Protein AF-A0A9E2X2Q7-F1 (afdb_monomer_lite)

Foldseek 3Di:
DDDDDDDDPDPPPPPPPPPPDPQAPFDLDCVLQPDAADPPDDGQVRLQVVLQVFLCVVPVLWGWGQDPVRWTKIFDCQDPVVPPDDDSFKIKTAHLAQFAAKDWAQDPPPRFTKIKTFGHPVCQFRIFIDGDDDPPDPDPRTGRMTIGTGPPRVVSSVSSCSNSVRSPHDHDPPPPPPPD

pLDDT: mean 77.23, std 19.62, range [36.19, 96.88]

Radius of gyration: 22.17 Å; chains: 1; bounding box: 29×37×106 Å

Structure (mmCIF, N/CA/C/O backbone):
data_AF-A0A9E2X2Q7-F1
#
_entry.id   AF-A0A9E2X2Q7-F1
#
loop_
_atom_site.group_PDB
_atom_site.id
_atom_site.type_symbol
_atom_site.label_atom_id
_atom_site.label_alt_id
_atom_site.label_comp_id
_atom_site.label_asym_id
_atom_site.label_entity_id
_atom_site.label_seq_id
_atom_site.pdbx_PDB_ins_code
_atom_site.Cartn_x
_atom_site.Cartn_y
_atom_site.Cartn_z
_atom_site.occupancy
_atom_site.B_iso_or_equiv
_atom_site.auth_seq_id
_atom_site.auth_comp_id
_atom_site.auth_asym_id
_atom_site.auth_atom_id
_atom_site.pdbx_PDB_model_num
ATOM 1 N N . MET A 1 1 ? 0.014 9.200 -77.314 1.00 36.19 1 MET A N 1
ATOM 2 C CA . MET A 1 1 ? 1.125 8.467 -76.668 1.00 36.19 1 MET A CA 1
ATOM 3 C C . MET A 1 1 ? 1.738 9.337 -75.573 1.00 36.19 1 MET A C 1
ATOM 5 O O . MET A 1 1 ? 2.236 10.399 -75.892 1.00 36.19 1 MET A O 1
ATOM 9 N N . ARG A 1 2 ? 1.694 8.826 -74.333 1.00 39.97 2 ARG A N 1
ATOM 10 C CA . ARG A 1 2 ? 2.667 8.942 -73.221 1.00 39.97 2 ARG A CA 1
ATOM 11 C C . ARG A 1 2 ? 2.906 10.309 -72.536 1.00 39.97 2 ARG A C 1
ATOM 13 O O . ARG A 1 2 ? 3.509 11.184 -73.125 1.00 39.97 2 ARG A O 1
ATOM 20 N N . VAL A 1 3 ? 2.297 10.549 -71.363 1.00 40.16 3 VAL A N 1
ATOM 21 C CA . VAL A 1 3 ? 2.745 10.357 -69.942 1.00 40.16 3 VAL A CA 1
ATOM 22 C C . VAL A 1 3 ? 3.706 11.453 -69.413 1.00 40.16 3 VAL A C 1
ATOM 24 O O . VAL A 1 3 ? 4.733 11.688 -70.037 1.00 40.16 3 VAL A O 1
ATOM 27 N N . LYS A 1 4 ? 3.433 11.915 -68.168 1.00 37.41 4 LYS A N 1
ATOM 28 C CA . LYS A 1 4 ? 4.330 12.493 -67.120 1.00 37.41 4 LYS A CA 1
ATOM 29 C C . LYS A 1 4 ? 4.345 14.034 -67.063 1.00 37.41 4 LYS A C 1
ATOM 31 O O . LYS A 1 4 ? 4.493 14.664 -68.092 1.00 37.41 4 LYS A O 1
ATOM 36 N N . SER A 1 5 ? 4.207 14.735 -65.935 1.00 45.62 5 SER A N 1
ATOM 37 C CA . SER A 1 5 ? 4.204 14.360 -64.516 1.00 45.62 5 SER A CA 1
ATOM 38 C C . SER A 1 5 ? 3.501 15.446 -63.694 1.00 45.62 5 SER A C 1
ATOM 40 O O . SER A 1 5 ? 3.810 16.626 -63.830 1.00 45.62 5 SER A O 1
ATOM 42 N N . ALA A 1 6 ? 2.618 15.018 -62.794 1.00 49.50 6 ALA A N 1
ATOM 43 C CA . ALA A 1 6 ? 2.281 15.746 -61.581 1.00 49.50 6 ALA A CA 1
ATOM 44 C C . ALA A 1 6 ? 3.424 15.560 -60.570 1.00 49.50 6 ALA A C 1
ATOM 46 O O . ALA A 1 6 ? 3.910 14.441 -60.411 1.00 49.50 6 ALA A O 1
ATOM 47 N N . ILE A 1 7 ? 3.836 16.620 -59.875 1.00 49.41 7 ILE A N 1
ATOM 48 C CA . ILE A 1 7 ? 4.591 16.492 -58.624 1.00 49.41 7 ILE A CA 1
ATOM 49 C C . ILE A 1 7 ? 3.837 17.299 -57.575 1.00 49.41 7 ILE A C 1
ATOM 51 O O . ILE A 1 7 ? 3.900 18.523 -57.518 1.00 49.41 7 ILE A O 1
ATOM 55 N N . GLN A 1 8 ? 3.053 16.556 -56.802 1.00 44.66 8 GLN A N 1
ATOM 56 C CA .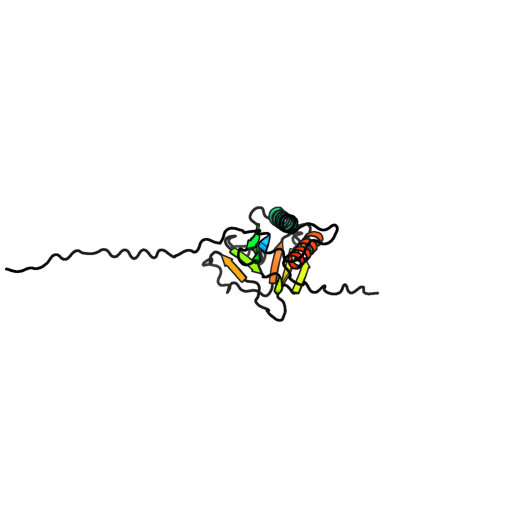 GLN A 1 8 ? 2.447 16.973 -55.551 1.00 44.66 8 GLN A CA 1
ATOM 57 C C . GLN A 1 8 ? 3.563 17.181 -54.522 1.00 44.66 8 GLN A C 1
ATOM 59 O O . GLN A 1 8 ? 4.357 16.274 -54.278 1.00 44.66 8 GLN A O 1
ATOM 64 N N . ALA A 1 9 ? 3.612 18.356 -53.900 1.00 48.62 9 ALA A N 1
ATOM 65 C CA . ALA A 1 9 ? 4.355 18.545 -52.663 1.00 48.62 9 ALA A CA 1
ATOM 66 C C . ALA A 1 9 ? 3.507 17.970 -51.519 1.00 48.62 9 ALA A C 1
ATOM 68 O O . ALA A 1 9 ? 2.550 18.592 -51.062 1.00 48.62 9 ALA A O 1
ATOM 69 N N . ILE A 1 10 ? 3.819 16.741 -51.108 1.00 49.56 10 ILE A N 1
ATOM 70 C CA . ILE A 1 10 ? 3.246 16.127 -49.910 1.00 49.56 10 ILE A CA 1
ATOM 71 C C . ILE A 1 10 ? 3.930 16.782 -48.709 1.00 49.56 10 ILE A C 1
ATOM 73 O O . ILE A 1 10 ? 5.103 16.534 -48.435 1.00 49.56 10 ILE A O 1
ATOM 77 N N . ALA A 1 11 ? 3.189 17.631 -48.000 1.00 43.66 11 ALA A N 1
ATOM 78 C CA . ALA A 1 11 ? 3.532 18.036 -46.648 1.00 43.66 11 ALA A CA 1
ATOM 79 C C . ALA A 1 11 ? 3.400 16.802 -45.742 1.00 43.66 11 ALA A C 1
ATOM 81 O O . ALA A 1 11 ? 2.301 16.423 -45.343 1.00 43.66 11 ALA A O 1
ATOM 82 N N . ALA A 1 12 ? 4.518 16.137 -45.457 1.00 49.94 12 ALA A N 1
ATOM 83 C CA . ALA A 1 12 ? 4.570 15.088 -44.450 1.00 49.94 12 ALA A CA 1
ATOM 84 C C . ALA A 1 12 ? 4.577 15.744 -43.062 1.00 49.94 12 ALA A C 1
ATOM 86 O O . ALA A 1 12 ? 5.629 16.023 -42.490 1.00 49.94 12 ALA A O 1
ATOM 87 N N . ALA A 1 13 ? 3.387 16.014 -42.528 1.00 46.69 13 ALA A N 1
ATOM 88 C CA . ALA A 1 13 ? 3.215 16.209 -41.098 1.00 46.69 13 ALA A CA 1
ATOM 89 C C . ALA A 1 13 ? 3.415 14.845 -40.423 1.00 46.69 13 ALA A C 1
ATOM 91 O O . ALA A 1 13 ? 2.510 14.013 -40.387 1.00 46.69 13 ALA A O 1
ATOM 92 N N . PHE A 1 14 ? 4.626 14.590 -39.926 1.00 48.38 14 PHE A N 1
ATOM 93 C CA . PHE A 1 14 ? 4.869 13.504 -38.983 1.00 48.38 14 PHE A CA 1
ATOM 94 C C . PHE A 1 14 ? 4.234 13.890 -37.646 1.00 48.38 14 PHE A C 1
ATOM 96 O O . PHE A 1 14 ? 4.870 14.469 -36.769 1.00 48.38 14 PHE A O 1
ATOM 103 N N . SER A 1 15 ? 2.945 13.598 -37.505 1.00 46.56 15 SER A N 1
ATOM 104 C CA . SER A 1 15 ? 2.291 13.553 -36.205 1.00 46.56 15 SER A CA 1
ATOM 105 C C . SER A 1 15 ? 2.855 12.350 -35.451 1.00 46.56 15 SER A C 1
ATOM 107 O O . SER A 1 15 ? 2.421 11.220 -35.651 1.00 46.56 15 SER A O 1
ATOM 109 N N . LEU A 1 16 ? 3.854 12.591 -34.600 1.00 46.28 16 LEU A N 1
ATOM 110 C CA . LEU A 1 16 ? 4.231 11.680 -33.523 1.00 46.28 16 LEU A CA 1
ATOM 111 C C . LEU A 1 16 ? 3.067 11.639 -32.527 1.00 46.28 16 LEU A C 1
ATOM 113 O O . LEU A 1 16 ? 3.074 12.317 -31.504 1.00 46.28 16 LEU A O 1
ATOM 117 N N . SER A 1 17 ? 2.028 10.874 -32.845 1.00 46.09 17 SER A N 1
ATOM 118 C CA . SER A 1 17 ? 1.085 10.401 -31.843 1.00 46.09 17 SER A CA 1
ATOM 119 C C . SER A 1 17 ? 1.858 9.443 -30.946 1.00 46.09 17 SER A C 1
ATOM 121 O O . SER A 1 17 ? 2.032 8.272 -31.277 1.00 46.09 17 SER A O 1
ATOM 123 N N . ALA A 1 18 ? 2.386 9.974 -29.843 1.00 53.19 18 ALA A N 1
ATOM 124 C CA . ALA A 1 18 ? 2.801 9.170 -28.712 1.00 53.19 18 ALA A CA 1
ATOM 125 C C . ALA A 1 18 ? 1.613 8.266 -28.365 1.00 53.19 18 ALA A C 1
ATOM 127 O O . ALA A 1 18 ? 0.557 8.755 -27.961 1.00 53.19 18 ALA A O 1
ATOM 128 N N . CYS A 1 19 ? 1.758 6.961 -28.609 1.00 45.81 19 CYS A N 1
ATOM 129 C CA . CYS A 1 19 ? 0.835 5.945 -28.125 1.00 45.81 19 CYS A CA 1
ATOM 130 C C . CYS A 1 19 ? 0.957 5.931 -26.607 1.00 45.81 19 CYS A C 1
ATOM 132 O O . CYS A 1 19 ? 1.726 5.178 -26.019 1.00 45.81 19 CYS A O 1
ATOM 134 N N . TYR A 1 20 ? 0.257 6.868 -25.997 1.00 50.59 20 TYR A N 1
ATOM 135 C CA . TYR A 1 20 ? 0.149 7.013 -24.576 1.00 50.59 20 TYR A CA 1
ATOM 136 C C . TYR A 1 20 ? -0.789 5.903 -24.106 1.00 50.59 20 TYR A C 1
ATOM 138 O O . TYR A 1 20 ? -1.989 5.948 -24.382 1.00 50.59 20 TYR A O 1
ATOM 146 N N . ALA A 1 21 ? -0.234 4.853 -23.498 1.00 49.72 21 ALA A N 1
ATOM 147 C CA . ALA A 1 21 ? -1.054 3.830 -22.871 1.00 49.72 21 ALA A CA 1
ATOM 148 C C . ALA A 1 21 ? -1.785 4.506 -21.700 1.00 49.72 21 ALA A C 1
ATOM 150 O O . ALA A 1 21 ? -1.111 5.016 -20.802 1.00 49.72 21 ALA A O 1
ATOM 151 N N . PRO A 1 22 ? -3.127 4.594 -21.719 1.00 51.34 22 PRO A N 1
ATOM 152 C CA . PRO A 1 22 ? -3.855 5.127 -20.580 1.00 51.34 22 PRO A CA 1
ATOM 153 C C . PRO A 1 22 ? -3.482 4.301 -19.350 1.00 51.34 22 PRO A C 1
ATOM 155 O O . PRO A 1 22 ? -3.415 3.072 -19.432 1.00 51.34 22 PRO A O 1
ATOM 158 N N . THR A 1 23 ? -3.217 4.976 -18.230 1.00 56.72 23 THR A N 1
ATOM 159 C CA . THR A 1 23 ? -3.052 4.305 -16.942 1.00 56.72 23 THR A CA 1
ATOM 160 C C . THR A 1 23 ? -4.256 3.386 -16.742 1.00 56.72 23 THR A C 1
ATOM 162 O O . THR A 1 23 ? -5.395 3.847 -16.899 1.00 56.72 23 THR A O 1
ATOM 165 N N . PRO A 1 24 ? -4.038 2.081 -16.497 1.00 55.56 24 PRO A N 1
ATOM 166 C CA . PRO A 1 24 ? -5.145 1.159 -16.343 1.00 55.56 24 PRO A CA 1
ATOM 167 C C . PRO A 1 24 ? -6.076 1.671 -15.239 1.00 55.56 24 PRO A C 1
ATOM 169 O O . PRO A 1 24 ? -5.591 2.201 -14.235 1.00 55.56 24 PRO A O 1
ATOM 172 N N . PRO A 1 25 ? -7.404 1.567 -15.424 1.00 62.38 25 PRO A N 1
ATOM 173 C CA . PRO A 1 25 ? -8.334 1.969 -14.383 1.00 62.38 25 PRO A CA 1
ATOM 174 C C . PRO A 1 25 ? -8.023 1.179 -13.103 1.00 62.38 25 PRO A C 1
ATOM 176 O O . PRO A 1 25 ? -7.606 0.025 -13.208 1.00 62.38 25 PRO A O 1
ATOM 179 N N . PRO A 1 26 ? -8.227 1.760 -11.910 1.00 69.19 26 PRO A N 1
ATOM 180 C CA . PRO A 1 26 ? -8.191 1.004 -10.664 1.00 69.19 26 PRO A CA 1
ATOM 181 C C . PRO A 1 26 ? -9.093 -0.230 -10.775 1.00 69.19 26 PRO A C 1
ATOM 183 O O . PRO A 1 26 ? -10.249 -0.103 -11.192 1.00 69.19 26 PRO A O 1
ATOM 186 N N . ILE A 1 27 ? -8.576 -1.418 -10.447 1.00 73.69 27 ILE A N 1
ATOM 187 C CA . ILE A 1 27 ? -9.362 -2.655 -10.458 1.00 73.69 27 ILE A CA 1
ATOM 188 C C . ILE A 1 27 ? -9.213 -3.345 -9.103 1.00 73.69 27 ILE A C 1
ATOM 190 O O . ILE A 1 27 ? -8.455 -4.301 -8.960 1.00 73.69 27 ILE A O 1
ATOM 194 N N . ASP A 1 28 ? -10.026 -2.924 -8.134 1.00 88.62 28 ASP A N 1
ATOM 195 C CA . ASP A 1 28 ? -10.192 -3.606 -6.843 1.00 88.62 28 ASP A CA 1
ATOM 196 C C . ASP A 1 28 ? -10.959 -4.931 -7.028 1.00 88.62 28 ASP A C 1
ATOM 198 O O . ASP A 1 28 ? -12.081 -5.124 -6.558 1.00 88.62 28 ASP A O 1
ATOM 202 N N . SER A 1 29 ? -10.390 -5.841 -7.822 1.00 91.38 29 SER A N 1
ATOM 203 C CA . SER A 1 29 ? -11.029 -7.091 -8.217 1.00 91.38 29 SER A CA 1
ATOM 204 C C . SER A 1 29 ? -10.934 -8.120 -7.094 1.00 91.38 29 SER A C 1
ATOM 206 O O . SER A 1 29 ? -9.823 -8.482 -6.697 1.00 91.38 29 SER A O 1
ATOM 208 N N . PRO A 1 30 ? -12.056 -8.730 -6.672 1.00 92.38 30 PRO A N 1
ATOM 209 C CA . PRO A 1 30 ? -12.028 -9.829 -5.709 1.00 92.38 30 PRO A CA 1
ATOM 210 C C . PRO A 1 30 ? -11.291 -11.072 -6.242 1.00 92.38 30 PRO A C 1
ATOM 212 O O . PRO A 1 30 ? -10.990 -11.982 -5.480 1.00 92.38 30 PRO A O 1
ATOM 215 N N . ALA A 1 31 ? -10.934 -11.130 -7.533 1.00 93.44 31 ALA A N 1
ATOM 216 C CA . ALA A 1 31 ? -10.114 -12.212 -8.085 1.00 93.44 31 ALA A CA 1
ATOM 217 C C . ALA A 1 31 ? -8.701 -12.298 -7.462 1.00 93.44 31 ALA A C 1
ATOM 219 O O . ALA A 1 31 ? -8.036 -13.343 -7.555 1.00 93.44 31 ALA A O 1
ATOM 220 N N . PHE A 1 32 ? -8.231 -11.211 -6.841 1.00 94.81 32 PHE A N 1
ATOM 221 C CA . PHE A 1 32 ? -6.951 -11.162 -6.137 1.00 94.81 32 PHE A CA 1
ATOM 222 C C . PHE A 1 32 ? -7.044 -11.560 -4.664 1.00 94.81 32 PHE A C 1
ATOM 224 O O . PHE A 1 32 ? -6.004 -11.780 -4.050 1.00 94.81 32 PHE A O 1
ATOM 231 N N . GLU A 1 33 ? -8.245 -11.752 -4.116 1.00 95.75 33 GLU A N 1
ATOM 232 C CA . GLU A 1 33 ? -8.422 -12.352 -2.795 1.00 95.75 33 GLU A CA 1
ATOM 233 C C . GLU A 1 33 ? -8.064 -13.847 -2.866 1.00 95.75 33 GLU A C 1
ATOM 235 O O . GLU A 1 33 ? -8.727 -14.652 -3.524 1.00 95.75 33 GLU A O 1
ATOM 240 N N . LYS A 1 34 ? -6.951 -14.226 -2.234 1.00 96.56 34 LYS A N 1
ATOM 241 C CA . LYS A 1 34 ? -6.438 -15.606 -2.190 1.00 96.56 34 LYS A CA 1
ATOM 242 C C . LYS A 1 34 ? -6.719 -16.302 -0.867 1.00 96.56 34 LYS A C 1
ATOM 244 O O . LYS A 1 34 ? -6.641 -17.529 -0.804 1.00 96.56 34 LYS A O 1
ATOM 249 N N . ARG A 1 35 ? -7.002 -15.544 0.192 1.00 95.50 35 ARG A N 1
ATOM 250 C CA . ARG A 1 35 ? -7.276 -16.057 1.538 1.00 95.50 35 ARG A CA 1
ATOM 251 C C . ARG A 1 35 ? -8.520 -15.386 2.097 1.00 95.50 35 ARG A C 1
ATOM 253 O O . ARG A 1 35 ? -8.762 -14.221 1.818 1.00 95.50 35 ARG A O 1
ATOM 260 N N . ALA A 1 36 ? -9.278 -16.127 2.900 1.00 93.75 36 ALA A N 1
ATOM 261 C CA . ALA A 1 36 ? -10.420 -15.578 3.619 1.00 93.75 36 ALA A CA 1
ATOM 262 C C . ALA A 1 36 ? -9.956 -14.677 4.771 1.00 93.75 36 ALA A C 1
ATOM 264 O O . ALA A 1 36 ? -8.926 -14.948 5.392 1.00 93.75 36 ALA A O 1
ATOM 265 N N . ALA A 1 37 ? -10.747 -13.656 5.096 1.00 94.56 37 ALA A N 1
ATOM 266 C CA . ALA A 1 37 ? -10.505 -12.824 6.269 1.00 94.56 37 ALA A CA 1
ATOM 267 C C . ALA A 1 37 ? -10.522 -13.637 7.571 1.00 94.56 37 ALA A C 1
ATOM 269 O O . ALA A 1 37 ? -11.323 -14.560 7.749 1.00 94.56 37 ALA A O 1
ATOM 270 N N . LEU A 1 38 ? -9.637 -13.272 8.502 1.00 91.50 38 LEU A N 1
ATOM 271 C CA . LEU A 1 38 ? -9.628 -13.856 9.837 1.00 91.50 38 LEU A CA 1
ATOM 272 C C . LEU A 1 38 ? -10.854 -13.369 10.635 1.00 91.50 38 LEU A C 1
ATOM 274 O O . LEU A 1 38 ? -11.351 -12.264 10.397 1.00 91.50 38 LEU A O 1
ATOM 278 N N . PRO A 1 39 ? -11.353 -14.157 11.606 1.00 91.88 39 PRO A N 1
ATOM 279 C CA . PRO A 1 39 ? -12.487 -13.750 12.429 1.00 91.88 39 PRO A CA 1
ATOM 280 C C . PRO A 1 39 ? -12.267 -12.385 13.096 1.00 91.88 39 PRO A C 1
ATOM 282 O O . PRO A 1 39 ? -11.269 -12.175 13.781 1.00 91.88 39 PRO A O 1
ATOM 285 N N . GLY A 1 40 ? -13.221 -11.467 12.917 1.00 90.94 40 GLY A N 1
ATOM 286 C CA . GLY A 1 40 ? -13.166 -10.116 13.488 1.00 90.94 40 GLY A CA 1
ATOM 287 C C . GLY A 1 40 ? -12.339 -9.102 12.690 1.00 90.94 40 GLY A C 1
ATOM 288 O O . GLY A 1 40 ? -12.227 -7.961 13.132 1.00 90.94 40 GLY A O 1
ATOM 289 N N . GLN A 1 41 ? -11.787 -9.482 11.534 1.00 93.75 41 GLN A N 1
ATOM 290 C CA . GLN A 1 41 ? -11.099 -8.570 10.618 1.00 93.75 41 GLN A CA 1
ATOM 291 C C . GLN A 1 41 ? -11.974 -8.199 9.414 1.00 93.75 41 GLN A C 1
ATOM 293 O O . GLN A 1 41 ? -12.970 -8.860 9.115 1.00 93.75 41 GLN A O 1
ATOM 298 N N . LEU A 1 42 ? -11.601 -7.110 8.740 1.00 95.00 42 LEU A N 1
ATOM 299 C CA . LEU A 1 42 ? -12.266 -6.631 7.529 1.00 95.00 42 LEU A CA 1
ATOM 300 C C . LEU A 1 42 ? -12.094 -7.629 6.372 1.00 95.00 42 LEU A C 1
ATOM 302 O O . LEU A 1 42 ? -11.092 -8.340 6.298 1.00 95.00 42 LEU A O 1
ATOM 306 N N . GLY A 1 43 ? -13.062 -7.676 5.458 1.00 96.12 43 GLY A N 1
ATOM 307 C CA . GLY A 1 43 ? -12.921 -8.401 4.194 1.00 96.12 43 GLY A CA 1
ATOM 308 C C . GLY A 1 43 ? -11.969 -7.691 3.228 1.00 96.12 43 GLY A C 1
ATOM 309 O O . GLY A 1 43 ? -11.441 -6.616 3.522 1.00 96.12 43 GLY A O 1
ATOM 310 N N . TYR A 1 44 ? -11.723 -8.297 2.068 1.00 96.44 44 TYR A N 1
ATOM 311 C CA . TYR A 1 44 ? -10.797 -7.771 1.063 1.00 96.44 44 TYR A CA 1
ATOM 312 C C . TYR A 1 44 ? -11.168 -6.369 0.567 1.00 96.44 44 TYR A C 1
ATOM 314 O O . TYR A 1 44 ? -10.367 -5.441 0.693 1.00 96.44 44 TYR A O 1
ATOM 322 N N . LEU A 1 45 ? -12.395 -6.184 0.073 1.00 96.12 45 LEU A N 1
ATOM 323 C CA . LEU A 1 45 ? -12.837 -4.891 -0.458 1.00 96.12 45 LEU A CA 1
ATOM 324 C C . LEU A 1 45 ? -12.974 -3.834 0.643 1.00 96.12 45 LEU A C 1
ATOM 326 O O . LEU A 1 45 ? -12.655 -2.667 0.423 1.00 96.12 45 LEU A O 1
ATOM 330 N N . GLU A 1 46 ? -13.403 -4.232 1.842 1.00 96.62 46 GLU A N 1
ATOM 331 C CA . GLU A 1 46 ? -13.487 -3.334 2.992 1.00 96.62 46 GLU A CA 1
ATOM 332 C C . GLU A 1 46 ? -12.103 -2.864 3.444 1.00 96.62 46 GLU A C 1
ATOM 334 O O . GLU A 1 46 ? -11.944 -1.702 3.813 1.00 96.62 46 GLU A O 1
ATOM 339 N N . THR A 1 47 ? -11.096 -3.740 3.383 1.00 96.50 47 THR A N 1
ATOM 340 C CA . THR A 1 47 ? -9.710 -3.397 3.726 1.00 96.50 47 THR A CA 1
ATOM 341 C C . THR A 1 47 ? -9.114 -2.433 2.705 1.00 96.50 47 THR A C 1
ATOM 343 O O . THR A 1 47 ? -8.506 -1.440 3.099 1.00 96.50 47 THR A O 1
ATOM 346 N N . ILE A 1 48 ? -9.334 -2.668 1.405 1.00 96.19 48 ILE A N 1
ATOM 347 C CA . ILE A 1 48 ? -8.910 -1.733 0.350 1.00 96.19 48 ILE A CA 1
ATOM 348 C C . ILE A 1 48 ? -9.541 -0.363 0.572 1.00 96.19 48 ILE A C 1
ATOM 350 O O . ILE A 1 48 ? -8.836 0.644 0.591 1.00 96.19 48 ILE A O 1
ATOM 354 N N . LYS A 1 49 ? -10.858 -0.330 0.806 1.00 95.25 49 LYS A N 1
ATOM 355 C CA . LYS A 1 49 ? -11.575 0.914 1.076 1.00 95.25 49 LYS A CA 1
ATOM 356 C C . LYS A 1 49 ? -11.028 1.634 2.308 1.00 95.25 49 LYS A C 1
ATOM 358 O O . LYS A 1 49 ? -10.851 2.844 2.262 1.00 95.25 49 LYS A O 1
ATOM 363 N N . TYR A 1 50 ? -10.764 0.904 3.390 1.00 95.19 50 TYR A N 1
ATOM 364 C CA . TYR A 1 50 ? -10.203 1.472 4.612 1.00 95.19 50 TYR A CA 1
ATOM 365 C C . TYR A 1 50 ? -8.849 2.154 4.350 1.00 95.19 50 TYR A C 1
ATOM 367 O O . TYR A 1 50 ? -8.636 3.279 4.792 1.00 95.19 50 TYR A O 1
ATOM 375 N N . ILE A 1 51 ? -7.963 1.513 3.579 1.00 94.38 51 ILE A N 1
ATOM 376 C CA . ILE A 1 51 ? -6.651 2.077 3.224 1.00 94.38 51 ILE A CA 1
ATOM 377 C C . ILE A 1 51 ? -6.802 3.296 2.296 1.00 94.38 51 ILE A C 1
ATOM 379 O O . ILE A 1 51 ? -6.149 4.311 2.533 1.00 94.38 51 ILE A O 1
ATOM 383 N N . ASP A 1 52 ? -7.666 3.231 1.274 1.00 93.62 52 ASP A N 1
ATOM 384 C CA . ASP A 1 52 ? -7.924 4.362 0.362 1.00 93.62 52 ASP A CA 1
ATOM 385 C C . ASP A 1 52 ? -8.512 5.573 1.099 1.00 93.62 52 ASP A C 1
ATOM 387 O O . ASP A 1 52 ? -8.053 6.700 0.905 1.00 93.62 52 ASP A O 1
ATOM 391 N N . ASP A 1 53 ? -9.465 5.353 2.009 1.00 92.44 53 ASP A N 1
ATOM 392 C CA . ASP A 1 53 ? -10.017 6.413 2.857 1.00 92.44 53 ASP A CA 1
ATOM 393 C C . ASP A 1 53 ? -8.922 7.022 3.769 1.00 92.44 53 ASP A C 1
ATOM 395 O O . ASP A 1 53 ? -8.872 8.244 3.934 1.00 92.44 53 ASP A O 1
ATOM 399 N N . GLY A 1 54 ? -8.011 6.200 4.310 1.00 90.75 54 GLY A N 1
ATOM 400 C CA . GLY A 1 54 ? -6.907 6.633 5.177 1.00 90.75 54 GLY A CA 1
ATOM 401 C C . GLY A 1 54 ? -5.852 7.493 4.471 1.00 90.75 54 GLY A C 1
ATOM 402 O O . GLY A 1 54 ? -5.442 8.531 4.998 1.00 90.75 54 GLY A O 1
ATOM 403 N N . VAL A 1 55 ? -5.438 7.125 3.251 1.00 88.94 55 VAL A N 1
ATOM 404 C CA . VAL A 1 55 ? -4.496 7.953 2.465 1.00 88.94 55 VAL A CA 1
ATOM 405 C C . VAL A 1 55 ? -5.153 9.255 1.998 1.00 88.94 55 VAL A C 1
ATOM 407 O O . VAL A 1 55 ? -4.530 10.317 2.050 1.00 88.94 55 VAL A O 1
ATOM 410 N N . ARG A 1 56 ? -6.441 9.207 1.625 1.00 88.81 56 ARG A N 1
ATOM 411 C CA . ARG A 1 56 ? -7.214 10.388 1.203 1.00 88.81 56 ARG A CA 1
ATOM 412 C C . ARG A 1 56 ? -7.488 11.376 2.323 1.00 88.81 56 ARG A C 1
ATOM 414 O O . ARG A 1 56 ? -7.692 12.559 2.057 1.00 88.81 56 ARG A O 1
ATOM 421 N N . TYR A 1 57 ? -7.523 10.903 3.565 1.00 87.88 57 TYR A N 1
ATOM 422 C CA . TYR A 1 57 ? -7.705 11.770 4.720 1.00 87.88 57 TYR A CA 1
ATOM 423 C C . TYR A 1 57 ? -6.544 12.765 4.866 1.00 87.88 57 TYR A C 1
ATOM 425 O O . TYR A 1 57 ? -6.771 13.924 5.211 1.00 87.88 57 TYR A O 1
ATOM 433 N N . ILE A 1 58 ? -5.309 12.326 4.597 1.00 82.88 58 ILE A N 1
ATOM 434 C CA . ILE A 1 58 ? -4.130 13.202 4.629 1.00 82.88 58 ILE A CA 1
ATOM 435 C C . ILE A 1 58 ? -4.101 14.119 3.406 1.00 82.88 58 ILE A C 1
ATOM 437 O O . ILE A 1 58 ? -3.889 15.325 3.540 1.00 82.88 58 ILE A O 1
ATOM 441 N N . ASP A 1 59 ? -4.327 13.548 2.224 1.00 83.44 59 ASP A N 1
ATOM 442 C CA . ASP A 1 59 ? -4.323 14.265 0.954 1.00 83.44 59 ASP A CA 1
ATOM 443 C C . ASP A 1 59 ? -5.489 13.785 0.076 1.00 83.44 59 ASP A C 1
ATOM 445 O O . ASP A 1 59 ? -5.442 12.669 -0.439 1.00 83.44 59 ASP A O 1
ATOM 449 N N . PRO A 1 60 ? -6.511 14.621 -0.183 1.00 85.38 60 PRO A N 1
ATOM 450 C CA . PRO A 1 60 ? -7.658 14.243 -1.012 1.00 85.38 60 PRO A CA 1
ATOM 451 C C . PRO A 1 60 ? -7.314 13.821 -2.450 1.00 85.38 60 PRO A C 1
ATOM 453 O O . PRO A 1 60 ? -8.167 13.264 -3.144 1.00 85.38 60 PRO A O 1
ATOM 456 N N . SER A 1 61 ? -6.105 14.131 -2.929 1.00 83.12 61 SER A N 1
ATOM 457 C CA . SER A 1 61 ? -5.607 13.721 -4.243 1.00 83.12 61 SER A CA 1
ATOM 458 C C . SER A 1 61 ? -4.848 12.387 -4.231 1.00 83.12 61 SER A C 1
ATOM 460 O O . SER A 1 61 ? -4.668 11.787 -5.300 1.00 83.12 61 SER A O 1
ATOM 462 N N . ALA A 1 62 ? -4.461 11.899 -3.046 1.00 86.75 62 ALA A N 1
ATOM 463 C CA . ALA A 1 62 ? -3.878 10.580 -2.845 1.00 86.75 62 ALA A CA 1
ATOM 464 C C . ALA A 1 62 ? -4.910 9.475 -3.088 1.00 86.75 62 ALA A C 1
ATOM 466 O O . ALA A 1 62 ? -6.119 9.694 -3.004 1.00 86.75 62 ALA A O 1
ATOM 467 N N . GLN A 1 63 ? -4.433 8.288 -3.455 1.00 89.62 63 GLN A N 1
ATOM 468 C CA . GLN A 1 63 ? -5.288 7.144 -3.780 1.00 89.62 63 GLN A CA 1
ATOM 469 C C . GLN A 1 63 ? -4.582 5.838 -3.455 1.00 89.62 63 GLN A C 1
ATOM 471 O O . GLN A 1 63 ? -3.365 5.723 -3.620 1.00 89.62 63 GLN A O 1
ATOM 476 N N . PHE A 1 64 ? -5.370 4.844 -3.073 1.00 92.50 64 PHE A N 1
ATOM 477 C CA . PHE A 1 64 ? -4.951 3.458 -2.979 1.00 92.50 64 PHE A CA 1
ATOM 478 C C . PHE A 1 64 ? -5.894 2.570 -3.790 1.00 92.50 64 PHE A C 1
ATOM 480 O O . PHE A 1 64 ? -7.103 2.790 -3.792 1.00 92.50 64 PHE A O 1
ATOM 487 N N . PHE A 1 65 ? -5.343 1.573 -4.477 1.00 93.75 65 PHE A N 1
ATOM 488 C CA . PHE A 1 65 ? -6.118 0.545 -5.171 1.00 93.75 65 PHE A CA 1
ATOM 489 C C . PHE A 1 65 ? -5.263 -0.689 -5.459 1.00 93.75 65 PHE A C 1
ATOM 491 O O . PHE A 1 65 ? -4.029 -0.650 -5.377 1.00 93.75 65 PHE A O 1
ATOM 498 N N . VAL A 1 66 ? -5.925 -1.776 -5.856 1.00 94.31 66 VAL A N 1
ATOM 499 C CA . VAL A 1 66 ? -5.262 -2.949 -6.432 1.00 94.31 66 VAL A CA 1
ATOM 500 C C . VAL A 1 66 ? -5.273 -2.867 -7.962 1.00 94.31 66 VAL A C 1
ATOM 502 O O . VAL A 1 66 ? -6.292 -2.575 -8.587 1.00 94.31 66 VAL A O 1
ATOM 505 N N . SER A 1 67 ? -4.114 -3.060 -8.588 1.00 92.12 67 SER A N 1
ATOM 506 C CA . SER A 1 67 ? -3.954 -2.973 -10.041 1.00 92.12 67 SER A CA 1
ATOM 507 C C . SER A 1 67 ? -4.586 -4.177 -10.765 1.00 92.12 67 SER A C 1
ATOM 509 O O . SER A 1 67 ? -4.824 -5.220 -10.149 1.00 92.12 67 SER A O 1
ATOM 511 N N . PRO A 1 68 ? -4.802 -4.101 -12.094 1.00 89.56 68 PRO A N 1
ATOM 512 C CA . PRO A 1 68 ? -5.199 -5.260 -12.900 1.00 89.56 68 PRO A CA 1
ATOM 513 C C . PRO A 1 68 ? -4.233 -6.449 -12.836 1.00 89.56 68 PRO A C 1
ATOM 515 O O . PRO A 1 68 ? -4.623 -7.552 -13.212 1.00 89.56 68 PRO A O 1
ATOM 518 N N . ASP A 1 69 ? -2.994 -6.228 -12.397 1.00 90.12 69 ASP A N 1
ATOM 519 C CA . ASP A 1 69 ? -1.965 -7.258 -12.242 1.00 90.12 69 ASP A CA 1
ATOM 520 C C . ASP A 1 69 ? -1.907 -7.806 -10.802 1.00 90.12 69 ASP A C 1
ATOM 522 O O . ASP A 1 69 ? -1.130 -8.712 -10.498 1.00 90.12 69 ASP A O 1
ATOM 526 N N . GLY A 1 70 ? -2.769 -7.303 -9.910 1.00 92.06 70 GLY A N 1
ATOM 527 C CA . GLY A 1 70 ? -2.851 -7.731 -8.515 1.00 92.06 70 GLY A CA 1
ATOM 528 C C . GLY A 1 70 ? -1.806 -7.083 -7.612 1.00 92.06 70 GLY A C 1
ATOM 529 O O . GLY A 1 70 ? -1.456 -7.653 -6.579 1.00 92.06 70 GLY A O 1
ATOM 530 N N . GLU A 1 71 ? -1.292 -5.916 -7.991 1.00 94.69 71 GLU A N 1
ATOM 531 C CA . GLU A 1 71 ? -0.335 -5.157 -7.189 1.00 94.69 71 GLU A CA 1
ATOM 532 C C . GLU A 1 71 ? -1.028 -4.095 -6.349 1.00 94.69 71 GLU A C 1
ATOM 534 O O . GLU A 1 71 ? -2.054 -3.547 -6.739 1.00 94.69 71 GLU A O 1
ATOM 539 N N . MET A 1 72 ? -0.451 -3.785 -5.197 1.00 94.81 72 MET A N 1
ATOM 540 C CA . MET A 1 72 ? -0.912 -2.704 -4.336 1.00 94.81 72 MET A CA 1
ATOM 541 C C . MET A 1 72 ? -0.282 -1.399 -4.812 1.00 94.81 72 MET A C 1
ATOM 543 O O . MET A 1 72 ? 0.942 -1.266 -4.766 1.00 94.81 72 MET A O 1
ATOM 547 N N . CYS A 1 73 ? -1.101 -0.451 -5.263 1.00 92.44 73 CYS A N 1
ATOM 548 C CA . CYS A 1 73 ? -0.639 0.802 -5.846 1.00 92.44 73 CYS A CA 1
ATOM 549 C C . CYS A 1 73 ? -1.065 2.003 -5.005 1.00 92.44 73 CYS A C 1
ATOM 551 O O . CYS A 1 73 ? -2.235 2.162 -4.659 1.00 92.44 73 CYS A O 1
ATOM 553 N N . PHE A 1 74 ? -0.105 2.881 -4.730 1.00 90.69 74 PHE A N 1
ATOM 554 C CA . PHE A 1 74 ? -0.288 4.107 -3.967 1.00 90.69 74 PHE A CA 1
ATOM 555 C C . PHE A 1 74 ? 0.003 5.322 -4.842 1.00 90.69 74 PHE A C 1
ATOM 557 O O . PHE A 1 74 ? 1.013 5.379 -5.542 1.00 90.69 74 PHE A O 1
ATOM 564 N N . ARG A 1 75 ? -0.869 6.321 -4.766 1.00 85.06 75 ARG A N 1
ATOM 565 C CA . ARG A 1 75 ? -0.686 7.649 -5.349 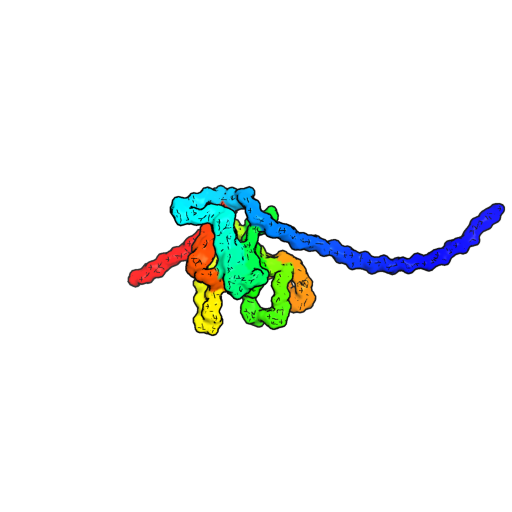1.00 85.06 75 ARG A CA 1
ATOM 566 C C . ARG A 1 75 ? -0.519 8.651 -4.219 1.00 85.06 75 ARG A C 1
ATOM 568 O O . ARG A 1 75 ? -1.365 8.681 -3.331 1.00 85.06 75 ARG A O 1
ATOM 575 N N . GLY A 1 76 ? 0.511 9.489 -4.266 1.00 70.75 76 GLY A N 1
ATOM 576 C CA . GLY A 1 76 ? 0.739 10.519 -3.249 1.00 70.75 76 GLY A CA 1
ATOM 577 C C . GLY A 1 76 ? 2.218 10.831 -3.047 1.00 70.75 76 GLY A C 1
ATOM 578 O O . GLY A 1 76 ? 3.067 10.333 -3.783 1.00 70.75 76 GLY A O 1
ATOM 579 N N . LEU A 1 77 ? 2.516 11.649 -2.036 1.00 61.97 77 LEU A N 1
ATOM 580 C CA . LEU A 1 77 ? 3.878 12.029 -1.655 1.00 61.97 77 LEU A CA 1
ATOM 581 C C . LEU A 1 77 ? 4.625 10.825 -1.067 1.00 61.97 77 LEU A C 1
ATOM 583 O O . LEU A 1 77 ? 4.531 10.555 0.131 1.00 61.97 77 LEU A O 1
ATOM 587 N N . VAL A 1 78 ? 5.382 10.115 -1.904 1.00 55.56 78 VAL A N 1
ATOM 588 C CA . VAL A 1 78 ? 6.213 8.981 -1.464 1.00 55.56 78 VAL A CA 1
ATOM 589 C C . VAL A 1 78 ? 7.535 9.461 -0.845 1.00 55.56 78 VAL A C 1
ATOM 591 O O . VAL A 1 78 ? 8.210 8.705 -0.147 1.00 55.56 78 VAL A O 1
ATOM 594 N N . ASN A 1 79 ? 7.896 10.745 -1.003 1.00 52.50 79 ASN A N 1
ATOM 595 C CA . ASN A 1 79 ? 9.055 11.333 -0.331 1.00 52.50 79 ASN A CA 1
ATOM 596 C C . ASN A 1 79 ? 8.944 12.860 -0.128 1.00 52.50 79 ASN A C 1
ATOM 598 O O . ASN A 1 79 ? 8.946 13.636 -1.082 1.00 52.50 79 ASN A O 1
ATOM 602 N N . ARG A 1 80 ? 8.945 13.326 1.133 1.00 47.62 80 ARG A N 1
ATOM 603 C CA . ARG A 1 80 ? 8.841 14.763 1.459 1.00 47.62 80 ARG A CA 1
ATOM 604 C C . ARG A 1 80 ? 10.071 15.599 1.058 1.00 47.62 80 ARG A C 1
ATOM 606 O O . ARG A 1 80 ? 10.003 16.825 1.078 1.00 47.62 80 ARG A O 1
ATOM 613 N N . GLN A 1 81 ? 11.197 14.973 0.709 1.00 45.75 81 GLN A N 1
ATOM 614 C CA . GLN A 1 81 ? 12.423 15.691 0.330 1.00 45.75 81 GLN A CA 1
ATOM 615 C C . GLN A 1 81 ? 12.430 16.179 -1.130 1.00 45.75 81 GLN A C 1
ATOM 617 O O . GLN A 1 81 ? 13.308 16.958 -1.488 1.00 45.75 81 GLN A O 1
ATOM 622 N N . LEU A 1 82 ? 11.459 15.769 -1.960 1.00 44.41 82 LEU A N 1
ATOM 623 C CA . LEU A 1 82 ? 11.384 16.105 -3.395 1.00 44.41 82 LEU A CA 1
ATOM 624 C C . LEU A 1 82 ? 10.126 16.921 -3.777 1.00 44.41 82 LEU A C 1
ATOM 626 O O . LEU A 1 82 ? 9.820 17.096 -4.954 1.00 44.41 82 LEU A O 1
ATOM 630 N N . VAL A 1 83 ? 9.410 17.451 -2.779 1.00 46.03 83 VAL A N 1
ATOM 631 C CA . VAL A 1 83 ? 8.021 17.961 -2.870 1.00 46.03 83 VAL A CA 1
ATOM 632 C C . VAL A 1 83 ? 7.821 19.152 -3.807 1.00 46.03 83 VAL A C 1
ATOM 634 O O . VAL A 1 83 ? 6.692 19.412 -4.207 1.00 46.03 83 VAL A O 1
ATOM 637 N N . GLU A 1 84 ? 8.862 19.884 -4.199 1.00 44.34 84 GLU A N 1
ATOM 638 C CA . GLU A 1 84 ? 8.644 21.085 -5.017 1.00 44.34 84 GLU A CA 1
ATOM 639 C C . GLU A 1 84 ? 8.202 20.783 -6.462 1.00 44.34 84 GLU A C 1
ATOM 641 O O . GLU A 1 84 ? 7.653 21.676 -7.106 1.00 44.34 84 GLU A O 1
ATOM 646 N N . PHE A 1 85 ? 8.356 19.545 -6.963 1.00 44.94 85 PHE A N 1
ATOM 647 C CA . PHE A 1 85 ? 8.041 19.220 -8.367 1.00 44.94 85 PHE A CA 1
ATOM 648 C C . PHE A 1 85 ? 7.399 17.847 -8.616 1.00 44.94 85 PHE A C 1
ATOM 650 O O . PHE A 1 85 ? 7.210 17.483 -9.774 1.00 44.94 85 PHE A O 1
ATOM 657 N N . GLU A 1 86 ? 7.045 17.073 -7.586 1.00 49.88 86 GLU A N 1
ATOM 658 C CA . GLU A 1 86 ? 6.442 15.752 -7.806 1.00 49.88 86 GLU A CA 1
ATOM 659 C C . GLU A 1 86 ? 4.966 15.914 -8.210 1.00 49.88 86 GLU A C 1
ATOM 661 O O . GLU A 1 86 ? 4.091 16.213 -7.393 1.00 49.88 86 GLU A O 1
ATOM 666 N N . THR A 1 87 ? 4.666 15.770 -9.503 1.00 52.91 87 THR A N 1
ATOM 667 C CA . THR A 1 87 ? 3.275 15.709 -9.951 1.00 52.91 87 THR A CA 1
ATOM 668 C C . THR A 1 87 ? 2.647 14.395 -9.482 1.00 52.91 87 THR A C 1
ATOM 670 O O . THR A 1 87 ? 3.208 13.319 -9.682 1.00 52.91 87 THR A O 1
ATOM 673 N N . TYR A 1 88 ? 1.425 14.457 -8.934 1.00 62.44 88 TYR A N 1
ATOM 674 C CA . TYR A 1 88 ? 0.587 13.296 -8.577 1.00 62.44 88 TYR A CA 1
ATOM 675 C C . TYR A 1 88 ? 0.166 12.451 -9.800 1.00 62.44 88 TYR A C 1
ATOM 677 O O . TYR A 1 88 ? -0.937 11.917 -9.838 1.00 62.44 88 TYR A O 1
ATOM 685 N N . SER A 1 89 ? 0.956 12.386 -10.865 1.00 64.06 89 SER A N 1
ATOM 686 C CA . SER A 1 89 ? 0.665 11.630 -12.084 1.00 64.06 89 SER A CA 1
ATOM 687 C C . SER A 1 89 ? 1.150 10.177 -12.013 1.00 64.06 89 SER A C 1
ATOM 689 O O . SER A 1 89 ? 0.836 9.385 -12.901 1.00 64.06 89 SER A O 1
ATOM 691 N N . ASN A 1 90 ? 1.883 9.835 -10.951 1.00 77.06 90 ASN A N 1
ATOM 692 C CA . ASN A 1 90 ? 2.541 8.554 -10.774 1.00 77.06 90 ASN A CA 1
ATOM 693 C C . ASN A 1 90 ? 1.968 7.756 -9.602 1.00 77.06 90 ASN A C 1
ATOM 695 O O . ASN A 1 90 ? 1.577 8.304 -8.570 1.00 77.06 90 ASN A O 1
ATOM 699 N N . PHE A 1 91 ? 1.965 6.443 -9.788 1.00 84.81 91 PHE A N 1
ATOM 700 C CA . PHE A 1 91 ? 1.602 5.435 -8.811 1.00 84.81 91 PHE A CA 1
ATOM 701 C C . PHE A 1 91 ? 2.844 4.627 -8.472 1.00 84.81 91 PHE A C 1
ATOM 703 O O . PHE A 1 91 ? 3.584 4.230 -9.368 1.00 84.81 91 PHE A O 1
ATOM 710 N N . TRP A 1 92 ? 3.065 4.364 -7.195 1.00 88.75 92 TRP A N 1
ATOM 711 C CA . TRP A 1 92 ? 4.056 3.402 -6.744 1.00 88.75 92 TRP A CA 1
ATOM 712 C C . TRP A 1 92 ? 3.352 2.093 -6.428 1.00 88.75 92 TRP A C 1
ATOM 714 O O . TRP A 1 92 ? 2.468 2.058 -5.573 1.00 88.75 92 TRP A O 1
ATOM 724 N N . CYS A 1 93 ? 3.730 1.039 -7.137 1.00 91.88 93 CYS A N 1
ATOM 725 C CA . CYS A 1 93 ? 3.113 -0.273 -7.066 1.00 91.88 93 CYS A CA 1
ATOM 726 C C . CYS A 1 93 ? 4.093 -1.300 -6.501 1.00 91.88 93 CYS A C 1
ATOM 728 O O . CYS A 1 93 ? 5.300 -1.240 -6.751 1.00 91.88 93 CYS A O 1
ATOM 730 N N . ILE A 1 94 ? 3.564 -2.230 -5.711 1.00 93.81 94 ILE A N 1
ATOM 731 C CA . ILE A 1 94 ? 4.308 -3.353 -5.145 1.00 93.81 94 ILE A CA 1
ATOM 732 C C . ILE A 1 94 ? 3.425 -4.599 -5.125 1.00 93.81 94 ILE A C 1
ATOM 734 O O . ILE A 1 94 ? 2.268 -4.569 -4.696 1.00 93.81 94 ILE A O 1
ATOM 738 N N . SER A 1 95 ? 3.977 -5.724 -5.567 1.00 95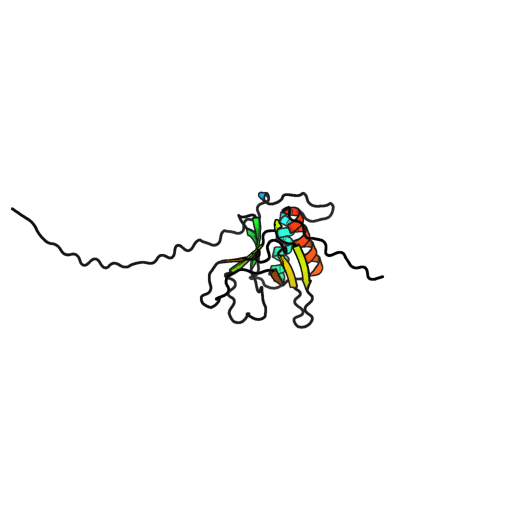.31 95 SER A N 1
ATOM 739 C CA . SER A 1 95 ? 3.293 -7.010 -5.475 1.00 95.31 95 SER A CA 1
ATOM 740 C C . SER A 1 95 ? 3.212 -7.483 -4.012 1.00 95.31 95 SER A C 1
ATOM 742 O O . SER A 1 95 ? 4.210 -7.438 -3.289 1.00 95.31 95 SER A O 1
ATOM 744 N N . PRO A 1 96 ? 2.058 -7.995 -3.540 1.00 94.50 96 PRO A N 1
ATOM 745 C CA . PRO A 1 96 ? 1.899 -8.453 -2.154 1.00 94.50 96 PRO A CA 1
ATOM 746 C C . PRO A 1 96 ? 2.825 -9.632 -1.808 1.00 94.50 96 PRO A C 1
ATOM 748 O O . PRO A 1 96 ? 3.155 -9.849 -0.645 1.00 94.50 96 PRO A O 1
ATOM 751 N N . TYR A 1 97 ? 3.273 -10.402 -2.804 1.00 94.56 97 TYR A N 1
ATOM 752 C CA . TYR A 1 97 ? 4.116 -11.586 -2.603 1.00 94.56 97 TYR A CA 1
ATOM 753 C C . TYR A 1 97 ? 5.572 -11.254 -2.267 1.00 94.56 97 TYR A C 1
ATOM 755 O O . TYR A 1 97 ? 6.293 -12.106 -1.750 1.00 94.56 97 TYR A O 1
ATOM 763 N N . VAL A 1 98 ? 5.997 -10.030 -2.571 1.00 94.25 98 VAL A N 1
ATOM 764 C CA . VAL A 1 98 ? 7.373 -9.550 -2.399 1.00 94.25 98 VAL A CA 1
ATOM 765 C C . VAL A 1 98 ? 7.485 -8.510 -1.285 1.00 94.25 98 VAL A C 1
ATOM 767 O O . VAL A 1 98 ? 8.572 -7.993 -1.045 1.00 94.25 98 VAL A O 1
ATOM 770 N N . VAL A 1 99 ? 6.398 -8.242 -0.554 1.00 94.31 99 VAL A N 1
ATOM 771 C CA . VAL A 1 99 ? 6.425 -7.429 0.669 1.00 94.31 99 VAL A CA 1
ATOM 772 C C . VAL A 1 99 ? 6.993 -8.263 1.814 1.00 94.31 99 VAL A C 1
ATOM 774 O O . VAL A 1 99 ? 6.427 -9.290 2.184 1.00 94.31 99 VAL A O 1
ATOM 777 N N . ALA A 1 100 ? 8.102 -7.817 2.402 1.00 93.50 100 ALA A N 1
ATOM 778 C CA . ALA A 1 100 ? 8.698 -8.487 3.555 1.00 93.50 100 ALA A CA 1
ATOM 779 C C . ALA A 1 100 ? 8.221 -7.934 4.895 1.00 93.50 100 ALA A C 1
ATOM 781 O O . ALA A 1 100 ? 8.035 -8.718 5.822 1.00 93.50 100 ALA A O 1
ATOM 782 N N . ASN A 1 101 ? 8.066 -6.615 5.002 1.00 92.62 101 ASN A N 1
ATOM 783 C CA . ASN A 1 101 ? 7.698 -5.935 6.241 1.00 92.62 101 ASN A CA 1
ATOM 784 C C . ASN A 1 101 ? 6.882 -4.670 5.938 1.00 92.62 101 ASN A C 1
ATOM 786 O O . ASN A 1 101 ? 7.055 -4.061 4.878 1.00 92.62 101 ASN A O 1
ATOM 790 N N . VAL A 1 102 ? 6.030 -4.276 6.879 1.00 92.81 102 VAL A N 1
ATOM 791 C CA . VAL A 1 102 ? 5.267 -3.031 6.863 1.00 92.81 102 VAL A CA 1
ATOM 792 C C . VAL A 1 102 ? 5.569 -2.290 8.166 1.00 92.81 102 VAL A C 1
ATOM 794 O O . VAL A 1 102 ? 5.136 -2.697 9.237 1.00 92.81 102 VAL A O 1
ATOM 797 N N . ASP A 1 103 ? 6.321 -1.197 8.095 1.00 91.50 103 ASP A N 1
ATOM 798 C CA . ASP A 1 103 ? 6.684 -0.405 9.269 1.00 91.50 103 ASP A CA 1
ATOM 799 C C . ASP A 1 103 ? 5.701 0.745 9.483 1.00 91.50 103 ASP A C 1
ATOM 801 O O . ASP A 1 103 ? 5.294 1.421 8.541 1.00 91.50 103 ASP A O 1
ATOM 805 N N . ALA A 1 104 ? 5.373 1.005 10.745 1.00 89.75 104 ALA A N 1
ATOM 806 C CA . ALA A 1 104 ? 4.682 2.212 11.182 1.00 89.75 104 ALA A CA 1
ATOM 807 C C . ALA A 1 104 ? 5.734 3.245 11.606 1.00 89.75 104 ALA A C 1
ATOM 809 O O . ALA A 1 104 ? 6.486 3.006 12.552 1.00 89.75 104 ALA A O 1
ATOM 810 N N . LEU A 1 105 ? 5.786 4.377 10.911 1.00 87.06 105 LEU A N 1
ATOM 811 C CA . LEU A 1 105 ? 6.747 5.448 11.142 1.00 87.06 105 LEU A CA 1
ATOM 812 C C . LEU A 1 105 ? 6.036 6.650 11.759 1.00 87.06 105 LEU A C 1
ATOM 814 O O . LEU A 1 105 ? 5.091 7.200 11.193 1.00 87.06 105 LEU A O 1
ATOM 818 N N . GLU A 1 106 ? 6.508 7.057 12.929 1.00 85.50 106 GLU A N 1
ATOM 819 C CA . GLU A 1 106 ? 6.044 8.265 13.599 1.00 85.50 106 GLU A CA 1
ATOM 820 C C . GLU A 1 106 ? 6.901 9.453 13.158 1.00 85.50 106 GLU A C 1
ATOM 822 O O . GLU A 1 106 ? 8.124 9.334 13.034 1.00 85.50 106 GLU A O 1
ATOM 827 N N . ASN A 1 107 ? 6.263 10.589 12.873 1.00 78.19 107 ASN A N 1
ATOM 828 C CA . ASN A 1 107 ? 6.962 11.794 12.440 1.00 78.19 107 ASN A CA 1
ATOM 829 C C . ASN A 1 107 ? 6.696 12.950 13.406 1.00 78.19 107 ASN A C 1
ATOM 831 O O . ASN A 1 107 ? 5.754 13.722 13.231 1.00 78.19 107 ASN A O 1
ATOM 835 N N . ASP A 1 108 ? 7.589 13.110 14.378 1.00 76.69 108 ASP A N 1
ATOM 836 C CA . ASP A 1 108 ? 7.481 14.135 15.425 1.00 76.69 108 ASP A CA 1
ATOM 837 C C . ASP A 1 108 ? 7.696 15.572 14.917 1.00 76.69 108 ASP A C 1
ATOM 839 O O . ASP A 1 108 ? 7.446 16.535 15.640 1.00 76.69 108 ASP A O 1
ATOM 843 N N . ILE A 1 109 ? 8.185 15.742 13.683 1.00 76.06 109 ILE A N 1
ATOM 844 C CA . ILE A 1 109 ? 8.449 17.063 13.094 1.00 76.06 109 ILE A CA 1
ATOM 845 C C . ILE A 1 109 ? 7.209 17.572 12.364 1.00 76.06 109 ILE A C 1
ATOM 847 O O . ILE A 1 109 ? 6.832 18.736 12.484 1.00 76.06 109 ILE A O 1
ATOM 851 N N . THR A 1 110 ? 6.605 16.709 11.548 1.00 73.62 110 THR A N 1
ATOM 852 C CA . THR A 1 110 ? 5.503 17.091 10.658 1.00 73.62 110 THR A CA 1
ATOM 853 C C . THR A 1 110 ? 4.138 16.701 11.213 1.00 73.62 110 THR A C 1
ATOM 855 O O . THR A 1 110 ? 3.131 17.189 10.706 1.00 73.62 110 THR A O 1
ATOM 858 N N . PHE A 1 111 ? 4.113 15.842 12.240 1.00 76.25 111 PHE A N 1
ATOM 859 C CA . PHE A 1 111 ? 2.930 15.203 12.825 1.00 76.25 111 PHE A CA 1
ATOM 860 C C . PHE A 1 111 ? 2.093 14.392 11.823 1.00 76.25 111 PHE A C 1
ATOM 862 O O . PHE A 1 111 ? 0.982 13.966 12.140 1.00 76.25 111 PHE A O 1
ATOM 869 N N . VAL A 1 112 ? 2.624 14.163 10.619 1.00 79.75 112 VAL A N 1
ATOM 870 C CA . VAL A 1 112 ? 2.039 13.287 9.607 1.00 79.75 112 VAL A CA 1
ATOM 871 C C . VAL A 1 112 ? 2.792 11.972 9.659 1.00 79.75 112 VAL A C 1
ATOM 873 O O . VAL A 1 112 ? 3.944 11.883 9.240 1.00 79.75 112 VAL A O 1
ATOM 876 N N . ASN A 1 113 ? 2.135 10.964 10.213 1.00 85.62 113 ASN A N 1
ATOM 877 C CA . ASN A 1 113 ? 2.706 9.635 10.319 1.00 85.62 113 ASN A CA 1
ATOM 878 C C . ASN A 1 113 ? 2.704 8.930 8.963 1.00 85.62 113 ASN A C 1
ATOM 880 O O . ASN A 1 113 ? 1.949 9.268 8.048 1.00 85.62 113 ASN A O 1
ATOM 884 N N . GLU A 1 114 ? 3.566 7.933 8.845 1.00 87.94 114 GLU A N 1
ATOM 885 C CA . GLU A 1 114 ? 3.810 7.230 7.598 1.00 87.94 114 GLU A CA 1
ATOM 886 C C . GLU A 1 114 ? 3.754 5.720 7.826 1.00 87.94 114 GLU A C 1
ATOM 888 O O . GLU A 1 114 ? 4.011 5.212 8.920 1.00 87.94 114 GLU A O 1
ATOM 893 N N . VAL A 1 115 ? 3.430 4.983 6.772 1.00 89.94 115 VAL A N 1
ATOM 894 C CA . VAL A 1 115 ? 3.614 3.539 6.702 1.00 89.94 115 VAL A CA 1
ATOM 895 C C . VAL A 1 115 ? 4.584 3.235 5.572 1.00 89.94 115 VAL A C 1
ATOM 897 O O . VAL A 1 115 ? 4.483 3.801 4.483 1.00 89.94 115 VAL A O 1
ATOM 900 N N . ARG A 1 116 ? 5.549 2.353 5.836 1.00 91.38 116 ARG A N 1
ATOM 901 C CA . ARG A 1 116 ? 6.563 1.943 4.864 1.00 91.38 116 ARG A CA 1
ATOM 902 C C . ARG A 1 116 ? 6.456 0.461 4.556 1.00 91.38 116 ARG A C 1
ATOM 904 O O . ARG A 1 116 ? 6.638 -0.363 5.442 1.00 91.38 116 ARG A O 1
ATOM 911 N N . LEU A 1 117 ? 6.243 0.125 3.291 1.00 93.44 117 LEU A N 1
ATOM 912 C CA . LEU A 1 117 ? 6.277 -1.244 2.792 1.00 93.44 117 LEU A CA 1
ATOM 913 C C . LEU A 1 117 ? 7.682 -1.532 2.268 1.00 93.44 117 LEU A C 1
ATOM 915 O O . LEU A 1 117 ? 8.162 -0.820 1.387 1.00 93.44 117 LEU A O 1
ATOM 919 N N . TRP A 1 118 ? 8.332 -2.569 2.786 1.00 93.62 118 TRP A N 1
ATOM 920 C CA . TRP A 1 118 ? 9.658 -2.995 2.343 1.00 93.62 118 TRP A CA 1
ATOM 921 C C . TRP A 1 118 ? 9.588 -4.168 1.379 1.00 93.62 118 TRP A C 1
ATOM 923 O O . TRP A 1 118 ? 8.907 -5.166 1.635 1.00 93.62 118 TRP A O 1
ATOM 933 N N . CYS A 1 119 ? 10.395 -4.086 0.327 1.00 92.94 119 CYS A N 1
ATOM 934 C CA . CYS A 1 119 ? 10.692 -5.219 -0.527 1.00 92.94 119 CYS A CA 1
ATOM 935 C C . CYS A 1 119 ? 11.432 -6.325 0.230 1.00 92.94 119 CYS A C 1
ATOM 937 O O . CYS A 1 119 ? 12.270 -6.076 1.104 1.00 92.94 119 CYS A O 1
ATOM 939 N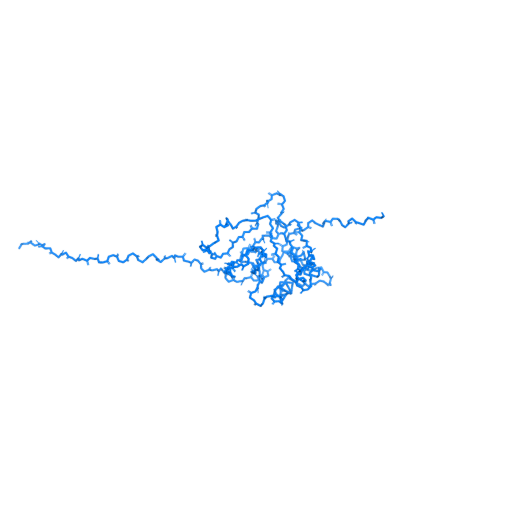 N . ALA A 1 120 ? 11.161 -7.570 -0.143 1.00 92.69 120 ALA A N 1
ATOM 940 C CA . ALA A 1 120 ? 11.901 -8.719 0.338 1.00 92.69 120 ALA A CA 1
ATOM 941 C C . ALA A 1 120 ? 13.351 -8.693 -0.144 1.00 92.69 120 ALA A C 1
ATOM 943 O O . ALA A 1 120 ? 13.648 -8.311 -1.268 1.00 92.69 120 ALA A O 1
ATOM 944 N N . HIS A 1 121 ? 14.276 -9.196 0.676 1.00 89.50 121 HIS A N 1
ATOM 945 C CA . HIS A 1 121 ? 15.689 -9.282 0.287 1.00 89.50 121 HIS A CA 1
ATOM 946 C C . HIS A 1 121 ? 15.940 -10.121 -0.975 1.00 89.50 121 HIS A C 1
ATOM 948 O O . HIS A 1 121 ? 16.942 -9.904 -1.649 1.00 89.50 121 HIS A O 1
ATOM 954 N N . ALA A 1 122 ? 15.055 -11.075 -1.285 1.00 91.44 122 ALA A N 1
ATOM 955 C CA . ALA A 1 122 ? 15.128 -11.865 -2.513 1.00 91.44 122 ALA A CA 1
ATOM 956 C C . ALA A 1 122 ? 14.760 -11.056 -3.772 1.00 91.44 122 ALA A C 1
ATOM 958 O O . ALA A 1 122 ? 15.142 -11.456 -4.867 1.00 91.44 122 ALA A O 1
ATOM 959 N N . ASP A 1 123 ? 14.053 -9.935 -3.607 1.00 91.06 123 ASP A N 1
ATOM 960 C CA . ASP A 1 123 ? 13.643 -9.022 -4.673 1.00 91.06 123 ASP A CA 1
ATOM 961 C C . ASP A 1 123 ? 13.762 -7.557 -4.197 1.00 91.06 123 ASP A C 1
ATOM 963 O O . ASP A 1 123 ? 12.770 -6.917 -3.858 1.00 91.06 123 ASP A O 1
ATOM 967 N N . PRO A 1 124 ? 14.987 -7.011 -4.080 1.00 88.31 124 PRO A N 1
ATOM 968 C CA . PRO A 1 124 ? 15.232 -5.726 -3.421 1.00 88.31 124 PRO A CA 1
ATOM 969 C C . PRO A 1 124 ? 14.787 -4.497 -4.230 1.00 88.31 124 PRO A C 1
ATOM 971 O O . PRO A 1 124 ? 14.910 -3.385 -3.724 1.00 88.31 124 PRO A O 1
ATOM 974 N N . GLN A 1 125 ? 14.323 -4.662 -5.470 1.00 90.62 125 GLN A N 1
ATOM 975 C CA . GLN A 1 125 ? 13.875 -3.577 -6.357 1.00 90.62 125 GLN A CA 1
ATOM 976 C C . GLN A 1 125 ? 12.450 -3.842 -6.861 1.00 90.62 125 GLN A C 1
ATOM 978 O O . GLN A 1 125 ? 12.143 -3.644 -8.033 1.00 90.62 125 GLN A O 1
ATOM 983 N N . CYS A 1 126 ? 11.599 -4.331 -5.962 1.00 91.00 126 CYS A N 1
ATOM 984 C CA . CYS A 1 126 ? 10.261 -4.809 -6.283 1.00 91.00 126 CYS A CA 1
ATOM 985 C C . CYS A 1 126 ? 9.206 -3.700 -6.413 1.00 91.00 126 CYS A C 1
ATOM 987 O O . CYS A 1 126 ? 8.189 -3.879 -7.085 1.00 91.00 126 CYS A O 1
ATOM 989 N N . ALA A 1 127 ? 9.423 -2.558 -5.755 1.00 91.19 127 ALA A N 1
ATOM 990 C CA . ALA A 1 127 ? 8.529 -1.421 -5.855 1.00 91.19 127 ALA A CA 1
ATOM 991 C C . ALA A 1 127 ? 8.871 -0.647 -7.119 1.00 91.19 127 ALA A C 1
ATOM 993 O O . ALA A 1 127 ? 10.043 -0.366 -7.379 1.00 91.19 127 ALA A O 1
ATOM 994 N N . HIS A 1 128 ? 7.862 -0.275 -7.892 1.00 88.94 128 HIS A N 1
ATOM 995 C CA . HIS A 1 128 ? 8.093 0.433 -9.138 1.00 88.94 128 HIS A CA 1
ATOM 996 C C . HIS A 1 128 ? 7.016 1.467 -9.421 1.00 88.94 128 HIS A C 1
ATOM 998 O O . HIS A 1 128 ? 5.913 1.432 -8.876 1.00 88.94 128 HIS A O 1
ATOM 1004 N N . ARG A 1 129 ? 7.372 2.424 -10.270 1.00 85.06 129 ARG A N 1
ATOM 1005 C CA . ARG A 1 129 ? 6.522 3.542 -10.642 1.00 85.06 129 ARG A CA 1
ATOM 1006 C C . ARG A 1 129 ? 5.761 3.221 -11.922 1.00 85.06 129 ARG A C 1
ATOM 1008 O O . ARG A 1 129 ? 6.363 2.887 -12.940 1.00 85.06 129 ARG A O 1
ATOM 1015 N N . VAL A 1 130 ? 4.450 3.403 -11.885 1.00 80.38 130 VAL A N 1
ATOM 1016 C CA . VAL A 1 130 ? 3.542 3.309 -13.028 1.00 80.38 130 VAL A CA 1
ATOM 1017 C C . VAL A 1 130 ? 2.888 4.672 -13.219 1.00 80.38 130 VAL A C 1
ATOM 1019 O O . VAL A 1 130 ? 2.364 5.247 -12.272 1.00 80.38 130 VAL A O 1
ATOM 1022 N N . GLY A 1 131 ? 2.908 5.213 -14.432 1.00 74.00 131 GLY A N 1
ATOM 1023 C CA . GLY A 1 131 ? 2.349 6.534 -14.712 1.00 74.00 131 GLY A CA 1
ATOM 1024 C C . GLY A 1 131 ? 3.208 7.319 -15.685 1.00 74.00 131 GLY A C 1
ATOM 1025 O O . GLY A 1 131 ? 3.996 6.746 -16.444 1.00 74.00 131 GLY A O 1
ATOM 1026 N N . ASN A 1 132 ? 3.031 8.636 -15.691 1.00 60.75 132 ASN A N 1
ATOM 1027 C CA . ASN A 1 132 ? 3.748 9.474 -16.634 1.00 60.75 132 ASN A CA 1
ATOM 1028 C C . ASN A 1 132 ? 5.173 9.741 -16.208 1.00 60.75 132 ASN A C 1
ATOM 1030 O O . ASN A 1 132 ? 5.381 10.263 -15.112 1.00 60.75 132 ASN A O 1
ATOM 1034 N N . PRO A 1 133 ? 6.150 9.512 -17.103 1.00 56.91 133 PRO A N 1
ATOM 1035 C CA . PRO A 1 133 ? 7.453 10.106 -16.906 1.00 56.91 133 PRO A CA 1
ATOM 1036 C C . PRO A 1 133 ? 7.266 11.626 -16.871 1.00 56.91 133 PRO A C 1
ATOM 1038 O O . PRO A 1 133 ? 6.891 12.243 -17.870 1.00 56.91 133 PRO A O 1
ATOM 1041 N N . ASP A 1 134 ? 7.479 12.217 -15.700 1.00 58.12 134 ASP A N 1
ATOM 1042 C CA . ASP A 1 134 ? 7.649 13.654 -15.588 1.00 58.12 134 ASP A CA 1
ATOM 1043 C C . ASP A 1 134 ? 9.039 13.972 -16.147 1.00 58.12 134 ASP A C 1
ATOM 1045 O O . ASP A 1 134 ? 10.019 13.308 -15.809 1.00 58.12 134 ASP A O 1
ATOM 1049 N N . TYR A 1 135 ? 9.144 14.958 -17.038 1.00 55.06 135 TYR A N 1
ATOM 1050 C CA . TYR A 1 135 ? 10.429 15.341 -17.634 1.00 55.06 135 TYR A CA 1
ATOM 1051 C C . TYR A 1 135 ? 11.424 15.845 -16.572 1.00 55.06 135 TYR A C 1
ATOM 1053 O O . TYR A 1 135 ? 12.634 15.852 -16.802 1.00 55.06 135 TYR A O 1
ATOM 1061 N N . LEU A 1 136 ? 10.917 16.254 -15.407 1.00 55.56 136 LEU A N 1
ATOM 1062 C CA . LEU A 1 136 ? 11.714 16.666 -14.255 1.00 55.56 136 LEU A CA 1
ATOM 1063 C C . LEU A 1 136 ? 12.147 15.493 -13.360 1.00 55.56 136 LEU A C 1
ATOM 1065 O O . LEU A 1 136 ? 13.028 15.667 -12.520 1.00 55.56 136 LEU A O 1
ATOM 1069 N N . ASP A 1 137 ? 11.578 14.303 -13.551 1.00 57.59 137 ASP A N 1
ATOM 1070 C CA . ASP A 1 137 ? 11.817 13.129 -12.719 1.00 57.59 137 ASP A CA 1
ATOM 1071 C C . ASP A 1 137 ? 12.680 12.097 -13.464 1.00 57.59 137 ASP A C 1
ATOM 1073 O O . ASP A 1 137 ? 12.209 11.259 -14.236 1.00 57.59 137 ASP A O 1
ATOM 1077 N N . THR A 1 138 ? 13.989 12.164 -13.215 1.00 56.03 138 THR A N 1
ATOM 1078 C CA . THR A 1 138 ? 14.999 11.258 -13.787 1.00 56.03 138 THR A CA 1
ATOM 1079 C C . THR A 1 138 ? 15.160 9.951 -13.006 1.00 56.03 138 THR A C 1
ATOM 1081 O O . THR A 1 138 ? 16.050 9.156 -13.323 1.00 56.03 138 THR A O 1
ATOM 1084 N N . SER A 1 139 ? 14.325 9.704 -11.988 1.00 62.53 139 SER A N 1
ATOM 1085 C CA . SER A 1 139 ? 14.381 8.466 -11.214 1.00 62.53 139 SER A CA 1
ATOM 1086 C C . SER A 1 139 ? 14.048 7.267 -12.109 1.00 62.53 139 SER A C 1
ATOM 1088 O O . SER A 1 139 ? 13.086 7.334 -12.883 1.00 62.53 139 SER A O 1
ATOM 1090 N N . PRO A 1 140 ? 14.781 6.141 -11.990 1.00 64.31 140 PRO A N 1
ATOM 1091 C CA . PRO A 1 140 ? 14.540 4.936 -12.785 1.00 64.31 140 PRO A CA 1
ATOM 1092 C C . PRO A 1 140 ? 13.176 4.279 -12.511 1.00 64.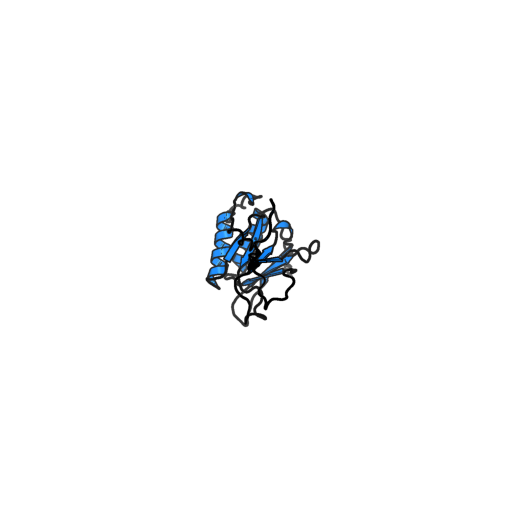31 140 PRO A C 1
ATOM 1094 O O . PRO A 1 140 ? 12.847 3.292 -13.160 1.00 64.31 140 PRO A O 1
ATOM 1097 N N . GLY A 1 141 ? 12.385 4.804 -11.566 1.00 76.62 141 GLY A N 1
ATOM 1098 C CA . GLY A 1 141 ? 11.050 4.295 -11.265 1.00 76.62 141 GLY A CA 1
ATOM 1099 C C . GLY A 1 141 ? 11.076 2.923 -10.598 1.00 76.62 141 GLY A C 1
ATOM 1100 O O . GLY A 1 141 ? 10.125 2.171 -10.753 1.00 76.62 141 GLY A O 1
ATOM 1101 N N . ILE A 1 142 ? 12.157 2.594 -9.882 1.00 85.00 142 ILE A N 1
ATOM 1102 C CA . ILE A 1 142 ? 12.307 1.377 -9.076 1.00 85.00 142 ILE A CA 1
ATOM 1103 C C . ILE A 1 142 ? 12.820 1.739 -7.682 1.00 85.00 142 ILE A C 1
ATOM 1105 O O . ILE A 1 142 ? 13.645 2.644 -7.533 1.00 85.00 142 ILE A O 1
ATOM 1109 N N . ALA A 1 143 ? 12.343 1.036 -6.662 1.00 86.06 143 ALA A N 1
ATOM 1110 C CA . ALA A 1 143 ? 12.666 1.280 -5.265 1.00 86.06 143 ALA A CA 1
ATOM 1111 C C . ALA A 1 143 ? 12.658 -0.021 -4.450 1.00 86.06 143 ALA A C 1
ATOM 1113 O O . ALA A 1 143 ? 12.083 -1.036 -4.838 1.00 86.06 143 ALA A O 1
ATOM 1114 N N . ASN A 1 144 ? 13.301 0.027 -3.284 1.00 90.00 144 ASN A N 1
ATOM 1115 C CA . ASN A 1 144 ? 13.288 -1.061 -2.302 1.00 90.00 144 ASN A CA 1
ATOM 1116 C C . ASN A 1 144 ? 12.159 -0.927 -1.269 1.00 90.00 144 ASN A C 1
ATOM 1118 O O . ASN A 1 144 ? 12.029 -1.771 -0.381 1.00 90.00 144 ASN A O 1
ATOM 1122 N N . SER A 1 145 ? 11.389 0.160 -1.335 1.00 89.75 145 SER A N 1
ATOM 1123 C CA . SER A 1 145 ? 10.274 0.427 -0.438 1.00 89.75 145 SER A CA 1
ATOM 1124 C C . SER A 1 145 ? 9.311 1.456 -1.020 1.00 89.75 145 SER A C 1
ATOM 1126 O O . SER A 1 145 ? 9.681 2.238 -1.895 1.00 89.75 145 SER A O 1
ATOM 1128 N N . ILE A 1 146 ? 8.087 1.457 -0.495 1.00 89.31 146 ILE A N 1
ATOM 1129 C CA . ILE A 1 146 ? 7.088 2.510 -0.698 1.00 89.31 146 ILE A CA 1
ATOM 1130 C C . ILE A 1 146 ? 6.795 3.119 0.667 1.00 89.31 146 ILE A C 1
ATOM 1132 O O . ILE A 1 146 ? 6.535 2.386 1.619 1.00 89.31 146 ILE A O 1
ATOM 1136 N N . VAL A 1 147 ? 6.839 4.445 0.767 1.00 87.69 147 VAL A N 1
ATOM 1137 C CA . VAL A 1 147 ? 6.435 5.195 1.962 1.00 87.69 147 VAL A CA 1
ATOM 1138 C C . VAL A 1 147 ? 5.156 5.947 1.645 1.00 87.69 147 VAL A C 1
ATOM 1140 O O . VAL A 1 147 ? 5.053 6.575 0.597 1.00 87.69 147 VAL A O 1
ATOM 1143 N N . VAL A 1 148 ? 4.173 5.864 2.533 1.00 86.56 148 VAL A N 1
ATOM 1144 C CA . VAL A 1 148 ? 2.854 6.460 2.331 1.00 86.56 148 VAL A CA 1
ATOM 1145 C C . VAL A 1 148 ? 2.448 7.190 3.596 1.00 86.56 148 VAL A C 1
ATOM 1147 O O . VAL A 1 148 ? 2.564 6.646 4.692 1.00 86.56 148 VAL A O 1
ATOM 1150 N N . GLN A 1 149 ? 1.962 8.416 3.452 1.00 85.56 149 GLN A N 1
ATOM 1151 C CA . GLN A 1 149 ? 1.410 9.179 4.567 1.00 85.56 149 GLN A CA 1
ATOM 1152 C C . GLN A 1 149 ? 0.002 8.685 4.893 1.00 85.56 149 GLN A C 1
ATOM 1154 O O . GLN A 1 149 ? -0.829 8.539 3.998 1.00 85.56 149 GLN A O 1
ATOM 1159 N N . VAL A 1 150 ? -0.265 8.433 6.173 1.00 82.88 150 VAL A N 1
ATOM 1160 C CA . VAL A 1 150 ? -1.540 7.871 6.635 1.00 82.88 150 VAL A CA 1
ATOM 1161 C C . VAL A 1 150 ? -1.921 8.398 8.012 1.00 82.88 150 VAL A C 1
ATOM 1163 O O . VAL A 1 150 ? -1.069 8.785 8.817 1.00 82.88 150 VAL A O 1
ATOM 1166 N N . THR A 1 151 ? -3.213 8.346 8.333 1.00 78.69 151 THR A N 1
ATOM 1167 C CA . THR A 1 151 ? -3.671 8.463 9.716 1.00 78.69 151 THR A CA 1
ATOM 1168 C C . THR A 1 151 ? -4.977 7.697 9.935 1.00 78.69 151 THR A C 1
ATOM 1170 O O . THR A 1 151 ? -5.927 7.926 9.190 1.00 78.69 151 THR A O 1
ATOM 1173 N N . PRO A 1 152 ? -5.067 6.864 10.990 1.00 82.06 152 PRO A N 1
ATOM 1174 C CA . PRO A 1 152 ? -4.040 6.565 11.998 1.00 82.06 152 PRO A CA 1
ATOM 1175 C C . PRO A 1 152 ? -2.989 5.523 11.541 1.00 82.06 152 PRO A C 1
ATOM 1177 O O . PRO A 1 152 ? -3.305 4.481 10.998 1.00 82.06 152 PRO A O 1
ATOM 1180 N N . TYR A 1 153 ? -1.705 5.724 11.847 1.00 80.00 153 TYR A N 1
ATOM 1181 C CA . TYR A 1 153 ? -0.614 4.888 11.303 1.00 80.00 153 TYR A CA 1
ATOM 1182 C C . TYR A 1 153 ? -0.533 3.433 11.802 1.00 80.00 153 TYR A C 1
ATOM 1184 O O . TYR A 1 153 ? -0.168 2.548 11.032 1.00 80.00 153 TYR A O 1
ATOM 1192 N N . LYS A 1 154 ? -0.866 3.144 13.070 1.00 88.25 154 LYS A N 1
ATOM 1193 C CA . LYS A 1 154 ? -0.836 1.757 13.586 1.00 88.25 154 LYS A CA 1
ATOM 1194 C C . LYS A 1 154 ? -1.969 0.891 13.013 1.00 88.25 154 LYS A C 1
ATOM 1196 O O . LYS A 1 154 ? -1.668 -0.213 12.561 1.00 88.25 154 LYS A O 1
ATOM 1201 N N . PRO A 1 155 ? -3.240 1.342 13.014 1.00 91.56 155 PRO A N 1
ATOM 1202 C CA . PRO A 1 155 ? -4.313 0.614 12.342 1.00 91.56 155 PRO A CA 1
ATOM 1203 C C . PRO A 1 155 ? -4.076 0.486 10.835 1.00 91.56 155 PRO A C 1
ATOM 1205 O O . PRO A 1 155 ? -4.323 -0.584 10.292 1.00 91.56 155 PRO A O 1
ATOM 1208 N N . GLU A 1 156 ? -3.506 1.501 10.181 1.00 91.81 156 GLU A N 1
ATOM 1209 C CA . GLU A 1 156 ? -3.236 1.435 8.742 1.00 91.81 156 GLU A CA 1
ATOM 1210 C C . GLU A 1 156 ? -2.125 0.446 8.410 1.00 91.81 156 GLU A C 1
ATOM 1212 O O . GLU A 1 156 ? -2.258 -0.318 7.456 1.00 91.81 156 GLU A O 1
ATOM 1217 N N . ARG A 1 157 ? -1.071 0.379 9.235 1.00 94.12 157 ARG A N 1
ATOM 1218 C CA . ARG A 1 157 ? -0.061 -0.682 9.134 1.00 94.12 157 ARG A CA 1
ATOM 1219 C C . ARG A 1 157 ? -0.720 -2.060 9.194 1.00 94.12 157 ARG A C 1
ATOM 1221 O O . ARG A 1 157 ? -0.493 -2.877 8.309 1.00 94.12 157 ARG A O 1
ATOM 1228 N N . ALA A 1 158 ? -1.573 -2.290 10.195 1.00 94.31 158 ALA A N 1
ATOM 1229 C CA . ALA A 1 158 ? -2.275 -3.561 10.363 1.00 94.31 158 ALA A CA 1
ATOM 1230 C C . ALA A 1 158 ? -3.237 -3.861 9.198 1.00 94.31 158 ALA A C 1
ATOM 1232 O O . ALA A 1 158 ? -3.347 -5.009 8.777 1.00 94.31 158 ALA A O 1
ATOM 1233 N N . ALA A 1 159 ? -3.908 -2.845 8.648 1.00 94.88 159 ALA A N 1
ATOM 1234 C CA . ALA A 1 159 ? -4.774 -2.993 7.482 1.00 94.88 159 ALA A CA 1
ATOM 1235 C C . ALA A 1 159 ? -3.979 -3.383 6.227 1.00 94.88 159 ALA A C 1
ATOM 1237 O O . ALA A 1 159 ? -4.402 -4.268 5.488 1.00 94.88 159 ALA A O 1
ATOM 1238 N N . ILE A 1 160 ? -2.807 -2.780 6.006 1.00 95.19 160 ILE A N 1
ATOM 1239 C CA . ILE A 1 160 ? -1.919 -3.128 4.888 1.00 95.19 160 ILE A CA 1
ATOM 1240 C C . ILE A 1 160 ? -1.350 -4.542 5.067 1.00 95.19 160 ILE A C 1
ATOM 1242 O O . ILE A 1 160 ? -1.376 -5.330 4.124 1.00 95.19 160 ILE A O 1
ATOM 1246 N N . GLU A 1 161 ? -0.889 -4.903 6.269 1.00 95.62 161 GLU A N 1
ATOM 1247 C CA . GLU A 1 161 ? -0.440 -6.269 6.592 1.00 95.62 161 GLU A CA 1
ATOM 1248 C C . GLU A 1 161 ? -1.547 -7.299 6.325 1.00 95.62 161 GLU A C 1
ATOM 1250 O O . GLU A 1 161 ? -1.311 -8.345 5.712 1.00 95.62 161 GLU A O 1
ATOM 1255 N N . HIS A 1 162 ? -2.773 -6.975 6.740 1.00 96.25 162 HIS A N 1
ATOM 1256 C CA . HIS A 1 162 ? -3.949 -7.800 6.505 1.00 96.25 162 HIS A CA 1
ATOM 1257 C C . HIS A 1 162 ? -4.283 -7.924 5.017 1.00 96.25 162 HIS A C 1
ATOM 1259 O O . HIS A 1 162 ? -4.531 -9.025 4.531 1.00 96.25 162 HIS A O 1
ATOM 1265 N N . LEU A 1 163 ? -4.217 -6.833 4.252 1.00 96.88 163 LEU A N 1
ATOM 1266 C CA . LEU A 1 163 ? -4.441 -6.883 2.810 1.00 96.88 163 LEU A CA 1
ATOM 1267 C C . LEU A 1 163 ? -3.401 -7.760 2.103 1.00 96.88 163 LEU A C 1
ATOM 1269 O O . LEU A 1 163 ? -3.765 -8.592 1.272 1.00 96.88 163 LEU A O 1
ATOM 1273 N N . VAL A 1 164 ? -2.122 -7.642 2.478 1.00 96.62 164 VAL A N 1
ATOM 1274 C CA . VAL A 1 164 ? -1.058 -8.523 1.973 1.00 96.62 164 VAL A CA 1
ATOM 1275 C C . VAL A 1 164 ? -1.395 -9.987 2.259 1.00 96.62 164 VAL A C 1
ATOM 1277 O O . VAL A 1 164 ? -1.265 -10.830 1.367 1.00 96.62 164 VAL A O 1
ATOM 1280 N N . TYR A 1 165 ? -1.872 -10.296 3.469 1.00 96.25 165 TYR A N 1
ATOM 1281 C CA . TYR A 1 165 ? -2.336 -11.636 3.822 1.00 96.25 165 TYR A CA 1
ATOM 1282 C C . TYR A 1 165 ? -3.495 -12.099 2.925 1.00 96.25 165 TYR A C 1
ATOM 1284 O O . TYR A 1 165 ? -3.404 -1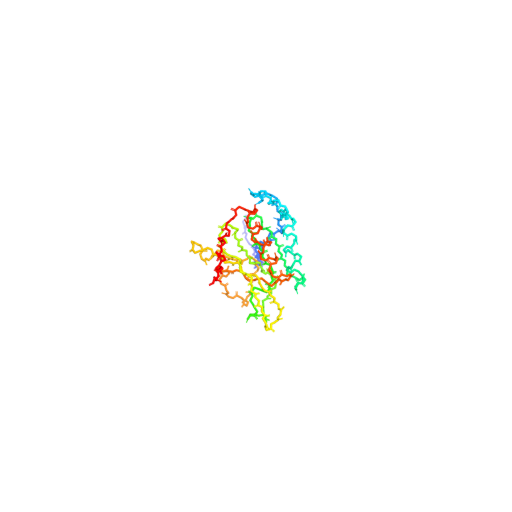3.184 2.341 1.00 96.25 165 TYR A O 1
ATOM 1292 N N . LEU A 1 166 ? -4.549 -11.290 2.774 1.00 96.56 166 LEU A N 1
ATOM 1293 C CA . LEU A 1 166 ? -5.719 -11.607 1.946 1.00 96.56 166 LEU A CA 1
ATOM 1294 C C . LEU A 1 166 ? -5.332 -11.869 0.488 1.00 96.56 166 LEU A C 1
ATOM 1296 O O . LEU A 1 166 ? -5.875 -12.774 -0.143 1.00 96.56 166 LEU A O 1
ATOM 1300 N N . MET A 1 167 ? -4.343 -11.139 -0.029 1.00 96.62 167 MET A N 1
ATOM 1301 C CA . MET A 1 167 ? -3.829 -11.286 -1.394 1.00 96.62 167 MET A CA 1
ATOM 1302 C C . MET A 1 167 ? -2.841 -12.450 -1.566 1.00 96.62 167 MET A C 1
ATOM 1304 O O . MET A 1 167 ? -2.353 -12.691 -2.668 1.00 96.62 167 MET A O 1
ATOM 1308 N N . GLY A 1 168 ? -2.559 -13.211 -0.505 1.00 94.56 168 GLY A N 1
ATOM 1309 C CA . GLY A 1 168 ? -1.712 -14.403 -0.555 1.00 94.56 168 GLY A CA 1
ATOM 1310 C C . GLY A 1 168 ? -0.231 -14.163 -0.258 1.00 94.56 168 GLY A C 1
ATOM 1311 O O . GLY A 1 168 ? 0.541 -15.127 -0.274 1.00 94.56 168 GLY A O 1
ATOM 1312 N N . GLY A 1 169 ? 0.156 -12.926 0.055 1.00 92.75 169 GLY A N 1
ATOM 1313 C CA . GLY A 1 169 ? 1.491 -12.566 0.517 1.00 92.75 169 GLY A CA 1
ATOM 1314 C C . GLY A 1 169 ? 1.766 -13.004 1.956 1.00 92.75 169 GLY A C 1
ATOM 1315 O O . GLY A 1 169 ? 0.896 -13.521 2.665 1.00 92.75 169 GLY A O 1
ATOM 1316 N N . ASN A 1 170 ? 3.014 -12.828 2.389 1.00 88.50 170 ASN A N 1
ATOM 1317 C CA . ASN A 1 170 ? 3.445 -13.148 3.747 1.00 88.50 170 ASN A CA 1
ATOM 1318 C C . ASN A 1 170 ? 4.380 -12.052 4.250 1.00 88.50 170 ASN A C 1
ATOM 1320 O O . ASN A 1 170 ? 5.583 -12.094 3.991 1.00 88.50 170 ASN A O 1
ATOM 1324 N N . VAL A 1 171 ? 3.824 -11.109 5.005 1.00 81.88 171 VAL A N 1
ATOM 1325 C CA . VAL A 1 171 ? 4.644 -10.192 5.792 1.00 81.88 171 VAL A CA 1
ATOM 1326 C C . VAL A 1 171 ? 5.319 -11.028 6.872 1.00 81.88 171 VAL A C 1
ATOM 1328 O O . VAL A 1 171 ? 4.658 -11.761 7.611 1.00 81.88 171 VAL A O 1
ATOM 1331 N N . ARG A 1 172 ? 6.650 -10.990 6.930 1.00 73.38 172 ARG A N 1
ATOM 1332 C CA . ARG A 1 172 ? 7.365 -11.595 8.047 1.00 73.38 172 ARG A CA 1
ATOM 1333 C C . ARG A 1 172 ? 7.071 -10.705 9.237 1.00 73.38 172 ARG A C 1
ATOM 1335 O O . ARG A 1 172 ? 7.534 -9.571 9.250 1.00 73.38 172 ARG A O 1
ATOM 1342 N N . GLU A 1 173 ? 6.308 -11.207 10.205 1.00 54.78 173 GLU A N 1
ATOM 1343 C CA . GLU A 1 173 ? 6.212 -10.550 11.503 1.00 54.78 173 GLU A CA 1
ATOM 1344 C C . GLU A 1 173 ? 7.645 -10.325 11.985 1.00 54.78 173 GLU A C 1
ATOM 1346 O O . GLU A 1 173 ? 8.374 -11.273 12.294 1.00 54.78 173 GLU A O 1
ATOM 1351 N N . SER A 1 174 ? 8.090 -9.069 11.983 1.00 45.31 174 SER A N 1
ATOM 1352 C CA . SER A 1 174 ? 9.254 -8.681 12.753 1.00 45.31 174 SER A CA 1
ATOM 1353 C C . SER A 1 174 ? 8.872 -8.987 14.189 1.00 45.31 174 SER A C 1
ATOM 1355 O O . SER A 1 174 ? 8.045 -8.283 14.772 1.00 45.31 174 SER A O 1
ATOM 1357 N N . SER A 1 175 ? 9.391 -10.106 14.696 1.00 38.66 175 SER A N 1
ATOM 1358 C CA . SER A 1 175 ? 9.191 -10.598 16.047 1.00 38.66 175 SER A CA 1
ATOM 1359 C C . SER A 1 175 ? 9.174 -9.404 16.981 1.00 38.66 175 SER A C 1
ATOM 1361 O O . SER A 1 175 ? 10.153 -8.659 17.057 1.00 38.66 175 SER A O 1
ATOM 1363 N N . CYS A 1 176 ? 8.047 -9.189 17.652 1.00 38.25 176 CYS A N 1
ATOM 1364 C CA . CYS A 1 176 ? 7.994 -8.268 18.763 1.00 38.25 176 CYS A CA 1
ATOM 1365 C C . CYS A 1 176 ? 9.078 -8.715 19.749 1.00 38.25 176 CYS A C 1
ATOM 1367 O O . CYS A 1 176 ? 8.937 -9.730 20.432 1.00 38.25 176 CYS A O 1
ATOM 1369 N N . CYS A 1 177 ? 10.197 -7.994 19.778 1.00 37.62 177 CYS A N 1
ATOM 1370 C CA . CYS A 1 177 ? 11.145 -8.077 20.867 1.00 37.62 177 CYS A CA 1
ATOM 1371 C C . CYS A 1 177 ? 10.439 -7.482 22.083 1.00 37.62 177 CYS A C 1
ATOM 1373 O O . CYS A 1 177 ? 10.506 -6.279 22.331 1.00 37.62 177 CYS A O 1
ATOM 1375 N N . VAL A 1 178 ? 9.742 -8.333 22.834 1.00 38.09 178 VAL A N 1
ATOM 1376 C CA . VAL A 1 178 ? 9.493 -8.088 24.250 1.00 38.09 178 VAL A CA 1
ATOM 1377 C C . VAL A 1 178 ? 10.868 -8.120 24.906 1.00 38.09 178 VAL A C 1
ATOM 1379 O O . VAL A 1 178 ? 11.421 -9.182 25.184 1.00 38.09 178 VAL A O 1
ATOM 1382 N N . VAL A 1 179 ? 11.466 -6.942 25.061 1.00 39.28 179 VAL A N 1
ATOM 1383 C CA . VAL A 1 179 ? 12.605 -6.765 25.956 1.00 39.28 179 VAL A CA 1
ATOM 1384 C C . VAL A 1 179 ? 12.040 -6.920 27.367 1.00 39.28 179 VAL A C 1
ATOM 1386 O O . VAL A 1 179 ? 11.304 -6.052 27.835 1.00 39.28 179 VAL A O 1
ATOM 1389 N N . HIS A 1 180 ? 12.297 -8.081 27.970 1.00 37.12 180 HIS A N 1
ATOM 1390 C CA . HIS A 1 180 ? 12.112 -8.323 29.399 1.00 37.12 180 HIS A CA 1
ATOM 1391 C C . HIS A 1 180 ? 13.146 -7.552 30.220 1.00 37.12 180 HIS A C 1
ATOM 1393 O O . HIS A 1 180 ? 14.308 -7.459 29.759 1.00 37.12 180 HIS A O 1
#

Sequence (180 aa):
MRVKSAIQAIAAAFSLSACYAPTPPPIDSPAFEKRAALPGQLGYLETIKYIDDGVRYIDPSAQFFVSPDGEMCFRGLVNRQLVEFETYSNFWCISPYVVANVDALENDITFVNEVRLWCAHADPQCAHRVGNPDYLDTSPGIANSIVVQVTPYKPERAAIEHLVYLMGGNVRESSCCVVH

Secondary structure (DSSP, 8-state):
--------------------PPPPPP---GGG--SPPPTTS--HHHHHHHHHHHHHHH-TT-EEEE-TTS-EEEES-S-GGGTTT--TTEEEEE-GGGEEEEEEE--TTT---EEEEEEPTTSTT-EEEEE---TT----SEESEEEEE-SSHHHHHHHHHHHHHHTT------------